Protein AF-A0A8D8B4G9-F1 (afdb_monomer_lite)

Foldseek 3Di:
DVVVVVVVVVVVVVVCCQVQPCQALVRRDLALLSNCVSPVPDAWAWGWHDVVDDDSLLTFIFTAHSVVSDTHWAWQDNDDDDDPQDDDPDPDDDDDDQQPGTVVGRDIHTTHPPRDPPDD

Structure (mmCIF, N/CA/C/O backbone):
data_AF-A0A8D8B4G9-F1
#
_entry.id   AF-A0A8D8B4G9-F1
#
loop_
_atom_site.group_PDB
_atom_site.id
_atom_site.type_symbol
_atom_site.label_atom_id
_atom_site.label_alt_id
_atom_site.label_comp_id
_atom_site.label_asym_id
_atom_site.label_entity_id
_atom_site.label_seq_id
_atom_site.pdbx_PDB_ins_code
_atom_site.Cartn_x
_atom_site.Cartn_y
_atom_site.Cartn_z
_atom_site.occupancy
_atom_site.B_iso_or_equiv
_atom_site.auth_seq_id
_atom_site.auth_comp_id
_atom_site.auth_asym_id
_atom_site.auth_atom_id
_atom_site.pdbx_PDB_model_num
ATOM 1 N N . ASP A 1 1 ? 28.445 12.169 -31.768 1.00 73.06 1 ASP A N 1
ATOM 2 C CA . ASP A 1 1 ? 28.219 13.522 -31.235 1.00 73.06 1 ASP A CA 1
ATOM 3 C C . ASP A 1 1 ? 27.719 13.337 -29.812 1.00 73.06 1 ASP A C 1
ATOM 5 O O . ASP A 1 1 ? 26.729 12.639 -29.631 1.00 73.06 1 ASP A O 1
ATOM 9 N N . VAL A 1 2 ? 28.467 13.793 -28.804 1.00 89.38 2 VAL A N 1
ATOM 10 C CA . VAL A 1 2 ? 28.278 13.368 -27.396 1.00 89.38 2 VAL A CA 1
ATOM 11 C C . VAL A 1 2 ? 26.891 13.741 -26.863 1.00 89.38 2 VAL A C 1
ATOM 13 O O . VAL A 1 2 ? 26.315 13.011 -26.058 1.00 89.38 2 VAL A O 1
ATOM 16 N N . GLU A 1 3 ? 26.341 14.852 -27.347 1.00 90.94 3 GLU A N 1
ATOM 17 C CA . GLU A 1 3 ? 25.004 15.325 -26.994 1.00 90.94 3 GLU A CA 1
ATOM 18 C C . GLU A 1 3 ? 23.908 14.393 -27.530 1.00 90.94 3 GLU A C 1
ATOM 20 O O . GLU A 1 3 ? 23.032 13.980 -26.774 1.00 90.94 3 GLU A O 1
ATOM 25 N N . VAL A 1 4 ? 24.014 13.960 -28.792 1.00 94.56 4 VAL A N 1
ATOM 26 C CA . VAL A 1 4 ? 23.068 13.013 -29.410 1.00 94.56 4 VAL A CA 1
ATOM 27 C C . VAL A 1 4 ? 23.079 11.671 -28.678 1.00 94.56 4 VAL A C 1
ATOM 29 O O . VAL A 1 4 ? 22.019 11.120 -28.376 1.00 94.56 4 VAL A O 1
ATOM 32 N N . ASP A 1 5 ? 24.265 11.166 -28.330 1.00 93.12 5 ASP A N 1
ATOM 33 C CA . ASP A 1 5 ? 24.399 9.906 -27.593 1.00 93.12 5 ASP A CA 1
ATOM 34 C C . ASP A 1 5 ? 23.804 10.007 -26.178 1.00 93.12 5 ASP A C 1
ATOM 36 O O . ASP A 1 5 ? 23.206 9.048 -25.678 1.00 93.12 5 ASP A O 1
ATOM 40 N N . ALA A 1 6 ? 23.934 11.166 -25.524 1.00 93.81 6 ALA A N 1
ATOM 41 C CA . ALA A 1 6 ? 23.327 11.418 -24.221 1.00 93.81 6 ALA A CA 1
ATOM 42 C C . ALA A 1 6 ? 21.793 11.464 -24.310 1.00 93.81 6 ALA A C 1
ATOM 44 O O . ALA A 1 6 ? 21.110 10.829 -23.501 1.00 93.81 6 ALA A O 1
ATOM 45 N N . THR A 1 7 ? 21.242 12.147 -25.317 1.00 94.94 7 THR A N 1
ATOM 46 C CA . THR A 1 7 ? 19.793 12.193 -25.554 1.00 94.94 7 THR A CA 1
ATOM 47 C C . THR A 1 7 ? 19.231 10.805 -25.854 1.00 94.94 7 THR A C 1
ATOM 49 O O . THR A 1 7 ? 18.211 10.423 -25.283 1.00 94.94 7 THR A O 1
ATOM 52 N N . LEU A 1 8 ? 19.915 10.013 -26.685 1.00 95.44 8 LEU A N 1
ATOM 53 C CA . LEU A 1 8 ? 19.479 8.660 -27.031 1.00 95.44 8 LEU A CA 1
ATOM 54 C C . LEU A 1 8 ? 19.428 7.747 -25.797 1.00 95.44 8 LEU A C 1
ATOM 56 O O . LEU A 1 8 ? 18.447 7.031 -25.598 1.00 95.44 8 LEU A O 1
ATOM 60 N N . LYS A 1 9 ? 20.440 7.823 -24.922 1.00 94.12 9 LYS A N 1
ATOM 61 C CA . LYS A 1 9 ? 20.442 7.103 -23.638 1.00 94.12 9 LYS A CA 1
ATOM 62 C C . LYS A 1 9 ? 19.300 7.544 -22.727 1.00 94.12 9 LYS A C 1
ATOM 64 O O . LYS A 1 9 ? 18.677 6.699 -22.090 1.00 94.12 9 LYS A O 1
ATOM 69 N N . SER A 1 10 ? 19.012 8.844 -22.672 1.00 94.69 10 SER A N 1
ATOM 70 C CA . SER A 1 10 ? 17.921 9.375 -21.851 1.00 94.69 10 SER A CA 1
ATOM 71 C C . SER A 1 10 ? 16.553 8.878 -22.324 1.00 94.69 10 SER A C 1
ATOM 73 O O . SER A 1 10 ? 15.768 8.412 -21.501 1.00 94.69 10 SER A O 1
ATOM 75 N N . ILE A 1 11 ? 16.290 8.910 -23.633 1.00 94.19 11 ILE A N 1
ATOM 76 C CA . ILE A 1 11 ? 15.035 8.409 -24.214 1.00 94.19 11 ILE A CA 1
ATOM 77 C C . ILE A 1 11 ? 14.905 6.901 -23.995 1.00 94.19 11 ILE A C 1
ATOM 79 O O . ILE A 1 11 ? 13.836 6.425 -23.619 1.00 94.19 11 ILE A O 1
ATOM 83 N N . HIS A 1 12 ? 15.990 6.148 -24.190 1.00 94.12 12 HIS A N 1
ATOM 84 C CA . HIS A 1 12 ? 15.980 4.711 -23.941 1.00 94.12 12 HIS A CA 1
ATOM 85 C C . HIS A 1 12 ? 15.614 4.398 -22.483 1.00 94.12 12 HIS A C 1
ATOM 87 O O . HIS A 1 12 ? 14.718 3.595 -22.249 1.00 94.12 12 HIS A O 1
ATOM 93 N N . GLY A 1 13 ? 16.215 5.104 -21.518 1.00 91.31 13 GLY A N 1
ATOM 94 C CA . GLY A 1 13 ? 15.869 4.958 -20.101 1.00 91.31 13 GLY A CA 1
ATOM 95 C C . GLY A 1 13 ? 14.400 5.275 -19.802 1.00 91.31 13 GLY A C 1
ATOM 96 O O . GLY A 1 13 ? 13.749 4.519 -19.095 1.00 91.31 13 GLY A O 1
ATOM 97 N N . GLN A 1 14 ? 13.842 6.335 -20.396 1.00 92.44 14 GLN A N 1
ATOM 98 C CA . GLN A 1 14 ? 12.420 6.670 -20.227 1.00 92.44 14 GLN A CA 1
ATOM 99 C C . GLN A 1 14 ? 11.483 5.587 -20.776 1.00 92.44 14 GLN A C 1
ATOM 101 O O . GLN A 1 14 ? 10.430 5.330 -20.198 1.00 92.44 14 GLN A O 1
ATOM 106 N N . ILE A 1 15 ? 11.845 4.950 -21.891 1.00 93.81 15 ILE A N 1
ATOM 107 C CA . ILE A 1 15 ? 11.060 3.852 -22.467 1.00 93.81 15 ILE A CA 1
ATOM 108 C C . ILE A 1 15 ? 11.105 2.621 -21.558 1.00 93.81 15 ILE A C 1
ATOM 110 O O . ILE A 1 15 ? 10.074 1.975 -21.363 1.00 93.81 15 ILE A O 1
ATOM 114 N N . GLU A 1 16 ? 12.271 2.303 -20.996 1.00 91.69 16 GLU A N 1
ATOM 115 C CA . GLU A 1 16 ? 12.409 1.189 -20.055 1.00 91.69 16 GLU A CA 1
ATOM 116 C C . GLU A 1 16 ? 11.622 1.441 -18.760 1.00 91.69 16 GLU A C 1
ATOM 118 O O . GLU A 1 16 ? 10.902 0.545 -18.322 1.00 91.69 16 GLU A O 1
ATOM 123 N N . ASP A 1 17 ? 11.630 2.668 -18.224 1.00 90.50 17 ASP A N 1
ATOM 124 C CA . ASP A 1 17 ? 10.813 3.059 -17.062 1.00 90.50 17 ASP A CA 1
ATOM 125 C C . ASP A 1 17 ? 9.303 2.865 -17.312 1.00 90.50 17 ASP A C 1
ATOM 127 O O . ASP A 1 17 ? 8.564 2.471 -16.410 1.00 90.50 17 ASP A O 1
ATOM 131 N N . ILE A 1 18 ? 8.831 3.118 -18.539 1.00 89.06 18 ILE A N 1
ATOM 132 C CA . ILE A 1 18 ? 7.426 2.907 -18.930 1.00 89.06 18 ILE A CA 1
ATOM 133 C C . ILE A 1 18 ? 7.100 1.413 -19.055 1.00 89.06 18 ILE A C 1
ATOM 135 O O . ILE A 1 18 ? 5.992 0.985 -18.729 1.00 89.06 18 ILE A O 1
ATOM 139 N N . ARG A 1 19 ? 8.039 0.611 -19.568 1.00 90.94 19 ARG A N 1
ATOM 140 C CA . ARG A 1 19 ? 7.838 -0.825 -19.810 1.00 90.94 19 ARG A CA 1
ATOM 141 C C . ARG A 1 19 ? 7.926 -1.660 -18.538 1.00 90.94 19 ARG A C 1
ATOM 143 O O . ARG A 1 19 ? 7.126 -2.576 -18.361 1.00 90.94 19 ARG A O 1
ATOM 150 N N . SER A 1 20 ? 8.890 -1.338 -17.687 1.00 94.00 20 SER A N 1
ATOM 151 C CA . SER A 1 20 ? 9.260 -2.103 -16.500 1.00 94.00 20 SER A CA 1
ATOM 152 C C . SER A 1 20 ? 9.472 -1.148 -15.323 1.00 94.00 20 SER A C 1
ATOM 154 O O . SER A 1 20 ? 10.606 -0.986 -14.868 1.00 94.00 20 SER A O 1
ATOM 156 N N . PRO A 1 21 ? 8.396 -0.507 -14.824 1.00 95.06 21 PRO A N 1
ATOM 157 C CA . PRO A 1 21 ? 8.488 0.478 -13.753 1.00 95.06 21 PRO A CA 1
ATOM 158 C C . PRO A 1 21 ? 9.202 -0.084 -12.524 1.00 95.06 21 PRO A C 1
ATOM 160 O O . PRO A 1 21 ? 9.096 -1.270 -12.196 1.00 95.06 21 PRO A O 1
ATOM 163 N N . ASP A 1 22 ? 9.924 0.792 -11.836 1.00 94.69 22 ASP A N 1
ATOM 164 C CA . ASP A 1 22 ? 10.826 0.454 -10.737 1.00 94.69 22 ASP A CA 1
ATOM 165 C C . ASP A 1 22 ? 10.134 0.515 -9.358 1.00 94.69 22 ASP A C 1
ATOM 167 O O . ASP A 1 22 ? 10.772 0.402 -8.313 1.00 94.69 22 ASP A O 1
ATOM 171 N N . GLY A 1 23 ? 8.819 0.742 -9.312 1.00 96.00 23 GLY A N 1
ATOM 172 C CA . GLY A 1 23 ? 8.078 0.832 -8.054 1.00 96.00 23 GLY A CA 1
ATOM 173 C C . GLY A 1 23 ? 8.494 2.022 -7.180 1.00 96.00 23 GLY A C 1
ATOM 174 O O . GLY A 1 23 ? 8.168 2.052 -5.989 1.00 96.00 23 GLY A O 1
ATOM 175 N N . SER A 1 24 ? 9.217 3.002 -7.729 1.00 96.06 24 SER A N 1
ATOM 176 C CA . SER A 1 24 ? 9.443 4.294 -7.086 1.00 96.06 24 SER A CA 1
ATOM 177 C C . SER A 1 24 ? 8.177 5.150 -7.156 1.00 96.06 24 SER A C 1
A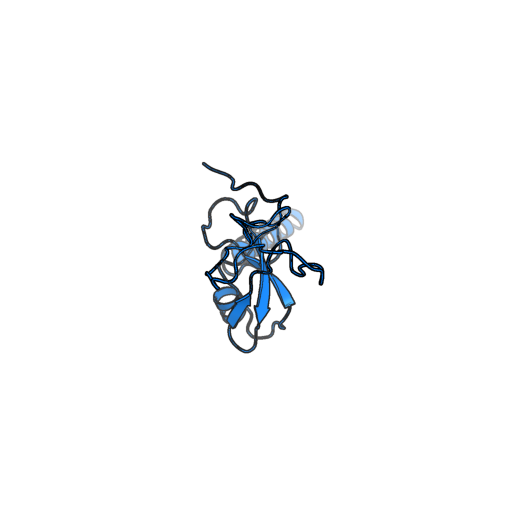TOM 179 O O . SER A 1 24 ? 7.264 4.888 -7.931 1.00 96.06 24 SER A O 1
ATOM 181 N N . ARG A 1 25 ? 8.112 6.240 -6.380 1.00 94.00 25 ARG A N 1
ATOM 182 C CA . ARG A 1 25 ? 6.973 7.173 -6.468 1.00 94.00 25 ARG A CA 1
ATOM 183 C C . ARG A 1 25 ? 6.842 7.817 -7.854 1.00 94.00 25 ARG A C 1
ATOM 185 O O . ARG A 1 25 ? 5.753 8.228 -8.227 1.00 94.00 25 ARG A O 1
ATOM 192 N N . LYS A 1 26 ? 7.955 7.954 -8.583 1.00 94.12 26 LYS A N 1
ATOM 193 C CA . LYS A 1 26 ? 7.971 8.561 -9.918 1.00 94.12 26 LYS A CA 1
ATOM 194 C C . LYS A 1 26 ? 7.485 7.577 -10.982 1.00 94.12 26 LYS A C 1
ATOM 196 O O . LYS A 1 26 ? 6.728 7.983 -11.853 1.00 94.12 26 LYS A O 1
ATOM 201 N N . ASN A 1 27 ? 7.903 6.316 -10.879 1.00 95.94 27 ASN A N 1
ATOM 202 C CA . ASN A 1 27 ? 7.542 5.243 -11.800 1.00 95.94 27 ASN A CA 1
ATOM 203 C C . ASN A 1 27 ? 6.930 4.069 -11.001 1.00 95.94 27 ASN A C 1
ATOM 205 O O . ASN A 1 27 ? 7.571 3.026 -10.835 1.00 95.94 27 ASN A O 1
ATOM 209 N N . PRO A 1 28 ? 5.719 4.238 -10.435 1.00 97.31 28 PRO A N 1
ATOM 210 C CA . PRO A 1 28 ? 5.085 3.193 -9.642 1.00 97.31 28 PRO A CA 1
ATOM 211 C C . PRO A 1 28 ? 4.752 1.984 -10.519 1.00 97.31 28 PRO A C 1
ATOM 213 O O . PRO A 1 28 ? 4.404 2.115 -11.692 1.00 97.31 28 PRO A O 1
ATOM 216 N N . ALA A 1 29 ? 4.830 0.788 -9.942 1.00 97.69 29 ALA A N 1
ATOM 217 C CA . ALA A 1 29 ? 4.361 -0.416 -10.622 1.00 97.69 29 ALA A CA 1
ATOM 218 C C . ALA A 1 29 ? 2.838 -0.547 -10.494 1.00 97.69 29 ALA A C 1
ATOM 220 O O . ALA A 1 29 ? 2.232 0.027 -9.599 1.00 97.69 29 ALA A O 1
ATOM 221 N N . ARG A 1 30 ? 2.186 -1.358 -11.328 1.00 97.25 30 ARG A N 1
ATOM 222 C CA . ARG A 1 30 ? 0.734 -1.577 -11.195 1.00 97.25 30 ARG A CA 1
ATOM 223 C C . ARG A 1 30 ? 0.361 -2.338 -9.917 1.00 97.25 30 ARG A C 1
ATOM 225 O O . ARG A 1 30 ? -0.646 -2.055 -9.274 1.00 97.25 30 ARG A O 1
ATOM 232 N N . SER A 1 31 ? 1.171 -3.325 -9.547 1.00 98.19 31 SER A N 1
ATOM 233 C CA . SER A 1 31 ? 1.031 -4.106 -8.318 1.00 98.19 31 SER A CA 1
ATOM 234 C C . SER A 1 31 ? 2.378 -4.703 -7.910 1.00 98.19 31 SER A C 1
ATOM 236 O O . SER A 1 31 ? 3.301 -4.780 -8.722 1.00 98.19 31 SER A O 1
ATOM 238 N N . CYS A 1 32 ? 2.492 -5.203 -6.676 1.00 98.50 32 CYS A N 1
ATOM 239 C CA . CYS A 1 32 ? 3.694 -5.924 -6.243 1.00 98.50 32 CYS A CA 1
ATOM 240 C C . CYS A 1 32 ? 3.928 -7.214 -7.039 1.00 98.50 32 CYS A C 1
ATOM 242 O O . CYS A 1 32 ? 5.068 -7.641 -7.205 1.00 98.50 32 CYS A O 1
ATOM 244 N N . ARG A 1 33 ? 2.857 -7.830 -7.558 1.00 98.44 33 ARG A N 1
ATOM 245 C CA . ARG A 1 33 ? 2.961 -9.007 -8.421 1.00 98.44 33 ARG A CA 1
ATOM 246 C C . ARG A 1 33 ? 3.600 -8.648 -9.758 1.00 98.44 33 ARG A C 1
ATOM 248 O O . ARG A 1 33 ? 4.470 -9.382 -10.210 1.00 98.44 33 ARG A O 1
ATOM 255 N N . ASP A 1 34 ? 3.190 -7.534 -10.358 1.00 98.00 34 ASP A N 1
ATOM 256 C CA . ASP A 1 34 ? 3.780 -7.049 -11.610 1.00 98.00 34 ASP A CA 1
ATOM 257 C C . ASP A 1 34 ? 5.244 -6.651 -11.396 1.00 98.00 34 ASP A C 1
ATOM 259 O O . ASP A 1 34 ? 6.113 -7.071 -12.155 1.00 98.00 34 ASP A O 1
ATOM 263 N N . LEU A 1 35 ? 5.533 -5.947 -10.296 1.00 98.19 35 LEU A N 1
ATOM 264 C CA . LEU A 1 35 ? 6.896 -5.559 -9.938 1.00 98.19 35 LEU A CA 1
ATOM 265 C C . LEU A 1 35 ? 7.816 -6.780 -9.774 1.00 98.19 35 LEU A C 1
ATOM 267 O O . LEU A 1 35 ? 8.912 -6.799 -10.322 1.00 98.19 35 LEU A O 1
ATOM 271 N N . LYS A 1 36 ? 7.342 -7.832 -9.094 1.00 98.19 36 LYS A N 1
ATOM 272 C CA . LYS A 1 36 ? 8.060 -9.107 -8.954 1.00 98.19 36 LYS A CA 1
ATOM 273 C C . LYS A 1 36 ? 8.313 -9.795 -10.299 1.00 98.19 36 LYS A C 1
ATOM 275 O O . LYS A 1 36 ? 9.353 -10.420 -10.472 1.00 98.19 36 LYS A O 1
ATOM 280 N N . LEU A 1 37 ? 7.349 -9.761 -11.221 1.00 97.25 37 LEU A N 1
ATOM 281 C CA . LEU A 1 37 ? 7.489 -10.407 -12.529 1.00 97.25 37 LEU A CA 1
ATOM 282 C C . LEU A 1 37 ? 8.518 -9.689 -13.408 1.00 97.25 37 LEU A C 1
ATOM 284 O O . LEU A 1 37 ? 9.266 -10.361 -14.113 1.00 97.25 37 LEU A O 1
ATOM 288 N N . CYS A 1 38 ? 8.565 -8.357 -13.350 1.00 96.50 38 CYS A N 1
ATOM 289 C CA . CYS A 1 38 ? 9.554 -7.565 -14.080 1.00 96.50 38 CYS A CA 1
ATOM 290 C C . CYS A 1 38 ? 10.948 -7.636 -13.443 1.00 96.50 38 CYS A C 1
ATOM 292 O O . CYS A 1 38 ? 11.938 -7.662 -14.169 1.00 96.50 38 CYS A O 1
ATOM 294 N N . HIS A 1 39 ? 11.017 -7.705 -12.110 1.00 96.38 39 HIS A N 1
ATOM 295 C CA . HIS A 1 39 ? 12.262 -7.639 -11.341 1.00 96.38 39 HIS A CA 1
ATOM 296 C C . HIS A 1 39 ? 12.360 -8.785 -10.310 1.00 96.38 39 HIS A C 1
ATOM 298 O O . HIS A 1 39 ? 12.234 -8.565 -9.100 1.00 96.38 39 HIS A O 1
ATOM 304 N N . PRO A 1 40 ? 12.538 -10.045 -10.753 1.00 96.00 40 PRO A N 1
ATOM 305 C CA . PRO A 1 40 ? 12.466 -11.233 -9.892 1.00 96.00 40 PRO A CA 1
ATOM 306 C C . PRO A 1 40 ? 13.559 -11.311 -8.814 1.00 96.00 40 PRO A C 1
ATOM 308 O O . PRO A 1 40 ? 13.424 -12.060 -7.846 1.00 96.00 40 PRO A O 1
ATOM 311 N N . GLU A 1 41 ? 14.650 -10.563 -8.963 1.00 96.44 41 GLU A N 1
ATOM 312 C CA . GLU A 1 41 ? 15.756 -10.488 -8.008 1.00 96.44 41 GLU A CA 1
ATOM 313 C C . GLU A 1 41 ? 15.504 -9.522 -6.839 1.00 96.44 41 GLU A C 1
ATOM 315 O O . GLU A 1 41 ? 16.236 -9.554 -5.837 1.00 96.44 41 GLU A O 1
ATOM 320 N N . TRP A 1 42 ? 14.467 -8.686 -6.942 1.00 97.25 42 TRP A N 1
ATOM 321 C CA . TRP A 1 42 ? 14.147 -7.674 -5.943 1.00 97.25 42 TRP A CA 1
ATOM 322 C C . TRP A 1 42 ? 13.647 -8.279 -4.636 1.00 97.25 42 TRP A C 1
ATOM 324 O O . TRP A 1 42 ? 13.164 -9.410 -4.561 1.00 97.25 42 TRP A O 1
ATOM 334 N N . LYS A 1 43 ? 13.811 -7.518 -3.554 1.00 98.25 43 LYS A N 1
ATOM 335 C CA . LYS A 1 43 ? 13.532 -7.978 -2.191 1.00 98.25 43 LYS A CA 1
ATOM 336 C C . LYS A 1 4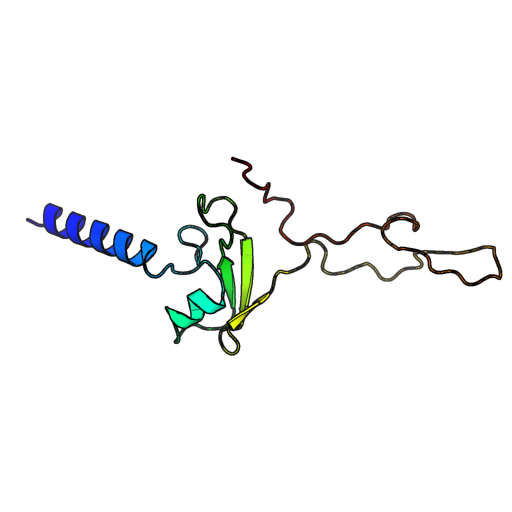3 ? 12.215 -7.426 -1.680 1.00 98.25 43 LYS A C 1
ATOM 338 O O . LYS A 1 43 ? 11.775 -6.358 -2.083 1.00 98.25 43 LYS A O 1
ATOM 343 N N . SER A 1 44 ? 11.597 -8.163 -0.762 1.00 98.69 44 SER A N 1
ATOM 344 C CA . SER A 1 44 ? 10.419 -7.681 -0.049 1.00 98.69 44 SER A CA 1
ATOM 345 C C . SER A 1 44 ? 10.726 -6.357 0.653 1.00 98.69 44 SER A C 1
ATOM 347 O O . SER A 1 44 ? 11.789 -6.201 1.257 1.00 98.69 44 SER A O 1
ATOM 349 N N . GLY A 1 45 ? 9.804 -5.403 0.580 1.00 98.19 45 GLY A N 1
ATOM 350 C CA . GLY A 1 45 ? 10.057 -4.037 1.024 1.00 98.19 45 GLY A CA 1
ATOM 351 C C . GLY A 1 45 ? 8.894 -3.099 0.745 1.00 98.19 45 GLY A C 1
ATOM 352 O O . GLY A 1 45 ? 7.851 -3.518 0.250 1.00 98.19 45 GLY A O 1
ATOM 353 N N . ASP A 1 46 ? 9.062 -1.823 1.084 1.00 97.75 46 ASP A N 1
ATOM 354 C CA . ASP A 1 46 ? 8.076 -0.801 0.745 1.00 97.75 46 ASP A CA 1
ATOM 355 C C . ASP A 1 46 ? 8.309 -0.283 -0.688 1.00 97.75 46 ASP A C 1
ATOM 357 O O . ASP A 1 46 ? 9.414 0.148 -1.015 1.00 97.75 46 ASP A O 1
ATOM 361 N N . TYR A 1 47 ? 7.249 -0.238 -1.493 1.00 97.69 47 TYR A N 1
ATOM 362 C CA . TYR A 1 47 ? 7.242 0.261 -2.873 1.00 97.69 47 TYR A CA 1
ATOM 363 C C . TYR A 1 47 ? 6.010 1.140 -3.124 1.00 97.69 47 TYR A C 1
ATOM 365 O O . TYR A 1 47 ? 5.112 1.224 -2.283 1.00 97.69 47 TYR A O 1
ATOM 373 N N . TRP A 1 48 ? 5.967 1.806 -4.274 1.00 97.44 48 TRP A N 1
ATOM 374 C CA . TRP A 1 48 ? 4.811 2.556 -4.755 1.00 97.44 48 TRP A CA 1
ATOM 375 C C . TRP A 1 48 ? 4.112 1.790 -5.866 1.00 97.44 48 TRP A C 1
ATOM 377 O O . TRP A 1 48 ? 4.757 1.304 -6.800 1.00 97.44 48 TRP A O 1
ATOM 387 N N . VAL A 1 49 ? 2.789 1.698 -5.746 1.00 97.12 49 VAL A N 1
ATOM 388 C CA . VAL A 1 49 ? 1.944 1.077 -6.757 1.00 97.12 49 VAL A CA 1
ATOM 389 C C . VAL A 1 49 ? 0.805 1.992 -7.180 1.00 97.12 49 VAL A C 1
ATOM 391 O O . VAL A 1 49 ? 0.232 2.702 -6.356 1.00 97.12 49 VAL A O 1
ATOM 394 N N . ASP A 1 50 ? 0.479 1.943 -8.463 1.00 97.25 50 ASP A N 1
ATOM 395 C CA . ASP A 1 50 ? -0.621 2.662 -9.096 1.00 97.25 50 ASP A CA 1
ATOM 396 C C . ASP A 1 50 ? -1.518 1.642 -9.830 1.00 97.25 50 ASP A C 1
ATOM 398 O O . ASP A 1 50 ? -1.261 1.277 -10.982 1.00 97.25 50 ASP A O 1
ATOM 402 N N . PRO A 1 51 ? -2.535 1.087 -9.147 1.00 96.75 51 PRO A N 1
ATOM 403 C CA . PRO A 1 51 ? -3.391 0.056 -9.722 1.00 96.75 51 PRO A CA 1
ATOM 404 C C . PRO A 1 51 ? -4.448 0.612 -10.687 1.00 96.75 51 PRO A C 1
ATOM 406 O O . PRO A 1 51 ? -4.897 -0.133 -11.568 1.00 96.75 51 PRO A O 1
ATOM 409 N N . ASN A 1 52 ? -4.868 1.873 -10.510 1.00 94.94 52 ASN A N 1
ATOM 410 C CA . ASN A 1 52 ? -5.809 2.577 -11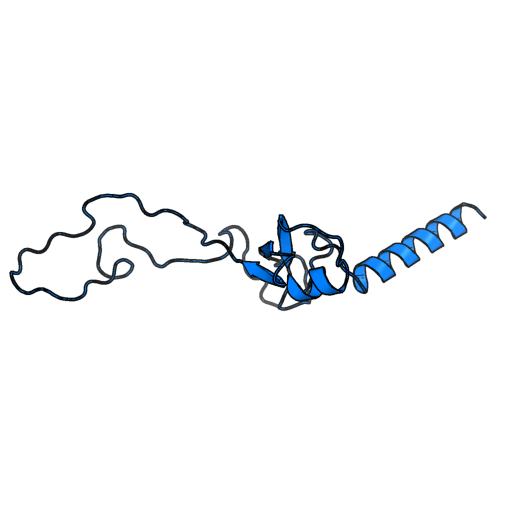.390 1.00 94.94 52 ASN A CA 1
ATOM 411 C C . ASN A 1 52 ? -5.132 3.144 -12.639 1.00 94.94 52 ASN A C 1
ATOM 413 O O . ASN A 1 52 ? -5.838 3.414 -13.612 1.00 94.94 52 ASN A O 1
ATOM 417 N N . LEU A 1 53 ? -3.798 3.201 -12.648 1.00 90.50 53 LEU A N 1
ATOM 418 C CA . LEU A 1 53 ? -2.992 3.764 -13.722 1.00 90.50 53 LEU A CA 1
ATOM 419 C C . LEU A 1 53 ? -3.311 5.256 -13.926 1.00 90.50 53 LEU A C 1
ATOM 421 O O . LEU A 1 53 ? -4.065 5.893 -13.192 1.00 90.50 53 LEU A O 1
ATOM 425 N N . GLY A 1 54 ? -2.774 5.817 -15.007 1.00 91.75 54 GLY A N 1
ATOM 426 C CA . GLY A 1 54 ? -2.987 7.213 -15.349 1.00 91.75 54 GLY A CA 1
ATOM 427 C C . GLY A 1 54 ? -1.982 8.094 -14.626 1.00 91.75 54 GLY A C 1
ATOM 428 O O . GLY A 1 54 ? -0.800 8.093 -14.972 1.00 91.75 54 GLY A O 1
ATOM 429 N N . SER A 1 55 ? -2.454 8.911 -13.690 1.00 92.69 55 SER A N 1
ATOM 430 C CA . SER A 1 55 ? -1.593 9.869 -13.005 1.00 92.69 55 SER A CA 1
ATOM 431 C C . SER A 1 55 ? -0.880 9.212 -11.830 1.00 92.69 55 SER A C 1
ATOM 433 O O . SER A 1 55 ? -1.462 9.081 -10.768 1.00 92.69 55 SER A O 1
ATOM 435 N N . ALA A 1 56 ? 0.428 8.976 -11.939 1.00 92.38 56 ALA A N 1
ATOM 436 C CA . ALA A 1 56 ? 1.247 8.457 -10.834 1.00 92.38 56 ALA A CA 1
ATOM 437 C C . ALA A 1 56 ? 1.240 9.326 -9.548 1.00 92.38 56 ALA A C 1
ATOM 439 O O . ALA A 1 56 ? 1.819 8.947 -8.528 1.00 92.38 56 ALA A O 1
ATOM 440 N N . ALA A 1 57 ? 0.620 10.513 -9.573 1.00 92.06 57 ALA A N 1
ATOM 441 C CA . ALA A 1 57 ? 0.500 11.395 -8.417 1.00 92.06 57 ALA A CA 1
ATOM 442 C C . ALA A 1 57 ? -0.354 10.805 -7.279 1.00 92.06 57 ALA A C 1
ATOM 444 O O . ALA A 1 57 ? -0.103 11.150 -6.120 1.00 92.06 57 ALA A O 1
ATOM 445 N N . ASP A 1 58 ? -1.326 9.939 -7.591 1.00 91.88 58 ASP A N 1
ATOM 446 C CA . ASP A 1 58 ? -2.200 9.277 -6.611 1.00 91.88 58 ASP A CA 1
ATOM 447 C C . ASP A 1 58 ? -1.754 7.846 -6.256 1.00 91.88 58 ASP A C 1
ATOM 449 O O . ASP A 1 58 ? -2.446 7.146 -5.514 1.00 91.88 58 ASP A O 1
ATOM 453 N N . ALA A 1 59 ? -0.563 7.439 -6.710 1.00 95.00 59 ALA A N 1
ATOM 454 C CA . ALA A 1 59 ? 0.033 6.160 -6.358 1.00 95.00 59 ALA A CA 1
ATOM 455 C C . ALA A 1 59 ? 0.122 5.980 -4.835 1.00 95.00 59 ALA A C 1
ATOM 457 O O . ALA A 1 59 ? 0.447 6.905 -4.083 1.00 95.00 59 ALA A O 1
ATOM 458 N N . ILE A 1 60 ? -0.082 4.748 -4.378 1.00 94.94 60 ILE A N 1
ATOM 459 C CA . ILE A 1 60 ? -0.103 4.402 -2.958 1.00 94.94 60 ILE A CA 1
ATOM 460 C C . ILE A 1 60 ? 1.189 3.696 -2.547 1.00 94.94 60 ILE A C 1
ATOM 462 O O . ILE A 1 60 ? 1.732 2.855 -3.268 1.00 94.94 60 ILE A O 1
ATOM 466 N N . LYS A 1 61 ? 1.682 4.003 -1.344 1.00 95.50 61 LYS A N 1
ATOM 467 C CA . LYS A 1 61 ? 2.816 3.281 -0.756 1.00 95.50 61 LYS A CA 1
ATOM 468 C C . LYS A 1 61 ? 2.327 1.987 -0.103 1.00 95.50 61 LYS A C 1
ATOM 470 O O . LYS A 1 61 ? 1.459 2.013 0.771 1.00 95.50 61 LYS A O 1
ATOM 475 N N . VAL A 1 62 ? 2.921 0.864 -0.483 1.00 97.12 62 VAL A N 1
ATOM 476 C CA . VAL A 1 62 ? 2.554 -0.488 -0.036 1.00 97.12 62 VAL A CA 1
ATOM 477 C C . VAL A 1 62 ? 3.788 -1.264 0.393 1.00 97.12 62 VAL A C 1
ATOM 479 O O . VAL A 1 62 ? 4.904 -0.916 0.022 1.00 97.12 62 VAL A O 1
ATOM 482 N N . PHE A 1 63 ? 3.592 -2.334 1.158 1.00 97.81 63 PHE A N 1
ATOM 483 C CA . PHE A 1 63 ? 4.630 -3.341 1.344 1.00 97.81 63 PHE A CA 1
ATOM 484 C C . PHE A 1 63 ? 4.441 -4.455 0.311 1.00 97.81 63 PHE A C 1
ATOM 486 O O . PHE A 1 63 ? 3.372 -5.063 0.252 1.00 97.81 63 PHE A O 1
ATOM 493 N N . CYS A 1 64 ? 5.473 -4.729 -0.479 1.00 98.69 64 CYS A N 1
ATOM 494 C CA . CYS A 1 64 ? 5.519 -5.851 -1.402 1.00 98.69 64 CYS A CA 1
ATOM 495 C C . CYS A 1 64 ? 6.236 -7.030 -0.762 1.00 98.69 64 CYS A C 1
ATOM 497 O O . CYS A 1 64 ? 7.394 -6.917 -0.360 1.00 98.69 64 CYS A O 1
ATOM 499 N N . ASN A 1 65 ? 5.566 -8.179 -0.719 1.00 98.56 65 ASN A N 1
ATOM 500 C CA . ASN A 1 65 ? 6.230 -9.444 -0.446 1.00 98.56 65 ASN A CA 1
ATOM 501 C C . ASN A 1 65 ? 6.700 -10.041 -1.779 1.00 98.56 65 ASN A C 1
ATOM 503 O O . ASN A 1 65 ? 5.887 -10.556 -2.539 1.00 98.56 65 ASN A O 1
ATOM 507 N N . MET A 1 66 ? 7.996 -9.975 -2.082 1.00 98.19 66 MET A N 1
ATOM 508 C CA . MET A 1 66 ? 8.543 -10.475 -3.351 1.00 98.19 66 MET A CA 1
ATOM 509 C C . MET A 1 66 ? 8.636 -12.006 -3.397 1.00 98.19 66 MET A C 1
ATOM 511 O O . MET A 1 66 ? 8.727 -12.593 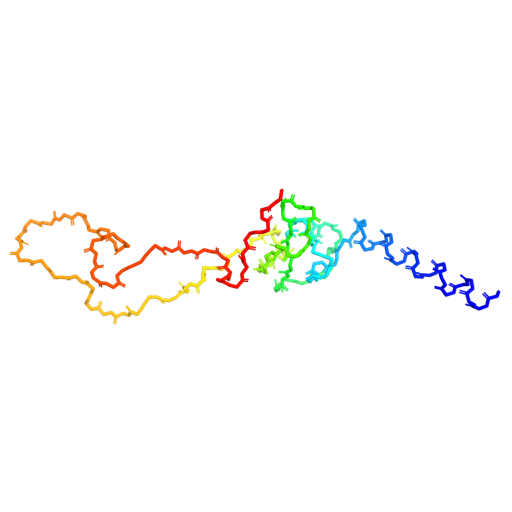-4.473 1.00 98.19 66 MET A O 1
ATOM 515 N N . GLU A 1 67 ? 8.528 -12.691 -2.258 1.00 97.62 67 GLU A N 1
ATOM 516 C CA . GLU A 1 67 ? 8.476 -14.155 -2.231 1.00 97.62 67 GLU A CA 1
ATOM 517 C C . GLU A 1 67 ? 7.118 -14.657 -2.733 1.00 97.62 67 GLU A C 1
ATOM 519 O O . GLU A 1 67 ? 7.062 -15.565 -3.564 1.00 97.62 67 GLU A O 1
ATOM 524 N N . THR A 1 68 ? 6.021 -14.003 -2.342 1.00 98.06 68 THR A N 1
ATOM 525 C CA . THR A 1 68 ? 4.644 -14.411 -2.685 1.00 98.06 68 THR A CA 1
ATOM 526 C C . THR A 1 68 ? 4.025 -13.594 -3.825 1.00 98.06 68 THR A C 1
ATOM 528 O O . THR A 1 68 ? 3.230 -14.120 -4.599 1.00 98.06 68 THR A O 1
ATOM 531 N N . GLY A 1 69 ? 4.433 -12.336 -3.992 1.00 97.69 69 GLY A N 1
ATOM 532 C CA . GLY A 1 69 ? 3.814 -11.343 -4.878 1.00 97.69 69 GLY A CA 1
ATOM 533 C C . GLY A 1 69 ? 2.677 -10.541 -4.227 1.00 97.69 69 GLY A C 1
ATOM 534 O O . GLY A 1 69 ? 1.946 -9.846 -4.933 1.00 97.69 69 GLY A O 1
ATOM 535 N N . GLU A 1 70 ? 2.485 -10.639 -2.908 1.00 98.62 70 GLU A N 1
ATOM 536 C CA . GLU A 1 70 ? 1.410 -9.929 -2.203 1.00 98.62 70 GLU A CA 1
ATOM 537 C C . GLU A 1 70 ? 1.635 -8.414 -2.170 1.00 98.62 70 GLU A C 1
ATOM 539 O O . GLU A 1 70 ? 2.754 -7.928 -1.989 1.00 98.62 70 GLU A O 1
ATOM 544 N N . THR A 1 71 ? 0.532 -7.674 -2.305 1.00 98.44 71 THR A N 1
ATOM 545 C CA . THR A 1 71 ? 0.474 -6.217 -2.140 1.00 98.44 71 THR A CA 1
ATOM 546 C C . THR A 1 71 ? -0.217 -5.894 -0.819 1.00 98.44 71 THR A C 1
ATOM 548 O O . THR A 1 71 ? -1.430 -6.054 -0.6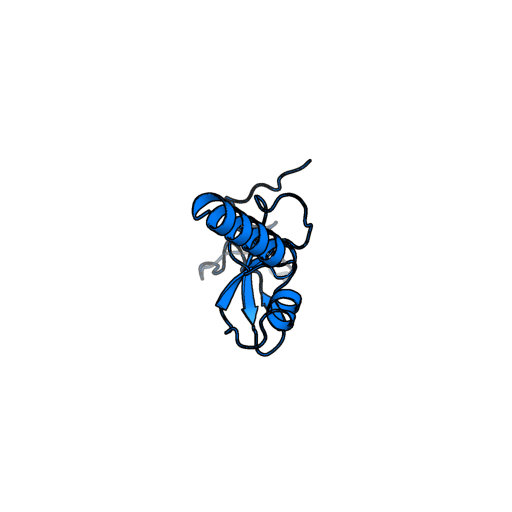98 1.00 98.44 71 THR A O 1
ATOM 551 N N . CYS A 1 72 ? 0.542 -5.447 0.180 1.00 97.44 72 CYS A N 1
ATOM 552 C CA . CYS A 1 72 ? 0.036 -5.212 1.531 1.00 97.44 72 CYS A CA 1
ATOM 553 C C . CYS A 1 72 ? -0.141 -3.712 1.802 1.00 97.44 72 CYS A C 1
ATOM 555 O O . CYS A 1 72 ? 0.835 -2.979 1.997 1.00 97.44 72 CYS A O 1
ATOM 557 N N . VAL A 1 73 ? -1.396 -3.260 1.866 1.00 96.19 73 VAL A N 1
ATOM 558 C CA . VAL A 1 73 ? -1.760 -1.876 2.208 1.00 96.19 73 VAL A CA 1
ATOM 559 C C . VAL A 1 73 ? -1.915 -1.745 3.724 1.00 96.19 73 VAL A C 1
ATOM 561 O O . VAL A 1 73 ? -2.726 -2.437 4.340 1.00 96.19 73 VAL A O 1
ATOM 564 N N . LYS A 1 74 ? -1.137 -0.855 4.346 1.00 93.06 74 LYS A N 1
ATOM 565 C CA . LYS A 1 74 ? -1.195 -0.620 5.798 1.00 93.06 74 LYS A CA 1
ATOM 566 C C . LYS A 1 74 ? -2.395 0.287 6.145 1.00 93.06 74 LYS A C 1
ATOM 568 O O . LYS A 1 74 ? -2.659 1.239 5.406 1.00 93.06 74 LYS A O 1
ATOM 573 N N . PRO A 1 75 ? -3.114 0.034 7.257 1.00 93.50 75 PRO A N 1
ATOM 574 C CA . PRO A 1 75 ? -4.151 0.947 7.737 1.00 93.50 75 PRO A CA 1
ATOM 575 C C . PRO A 1 75 ? -3.532 2.280 8.176 1.00 93.50 75 PRO A C 1
ATOM 577 O O . PRO A 1 75 ? -2.431 2.296 8.733 1.00 93.50 75 PRO A O 1
ATOM 580 N N . SER A 1 76 ? -4.257 3.387 8.003 1.00 90.62 76 SER A N 1
ATOM 581 C CA . SER A 1 76 ? -3.779 4.727 8.388 1.00 90.62 76 SER A CA 1
ATOM 582 C C . SER A 1 76 ? -3.572 4.836 9.905 1.00 90.62 76 SER A C 1
ATOM 584 O O . SER A 1 76 ? -2.659 5.510 10.372 1.00 90.62 76 SER A O 1
ATOM 586 N N . THR A 1 77 ? -4.396 4.125 10.686 1.00 91.19 77 THR A N 1
ATOM 587 C CA . THR A 1 77 ? -4.249 3.996 12.144 1.00 91.19 77 THR A CA 1
ATOM 588 C C . THR A 1 77 ? -4.006 2.530 12.519 1.00 91.19 77 THR A C 1
ATOM 590 O O . THR A 1 77 ? -4.961 1.776 12.701 1.00 91.19 77 THR A O 1
ATOM 593 N N . PRO A 1 78 ? -2.742 2.086 12.656 1.00 90.19 78 PRO A N 1
ATOM 594 C CA . PRO A 1 78 ? -2.420 0.670 12.853 1.00 90.19 78 PRO A CA 1
ATOM 595 C C . PRO A 1 78 ? -2.656 0.159 14.276 1.00 90.19 78 PRO A C 1
ATOM 597 O O . PRO A 1 78 ? -2.620 -1.047 14.512 1.00 90.19 78 PRO A O 1
ATOM 600 N N . LYS A 1 79 ? -2.844 1.053 15.253 1.00 93.00 79 LYS A N 1
ATOM 601 C CA . LYS A 1 79 ? -3.008 0.681 16.660 1.00 93.00 79 LYS A CA 1
ATOM 602 C C . LYS A 1 79 ? -4.129 1.484 17.294 1.00 93.00 79 LYS A C 1
ATOM 604 O O . LYS A 1 79 ? -4.115 2.710 17.265 1.00 93.00 79 LYS A O 1
ATOM 609 N N . ILE A 1 80 ? -5.051 0.776 17.935 1.00 94.62 80 ILE A N 1
ATOM 610 C CA . ILE A 1 80 ? -6.102 1.372 18.756 1.00 94.62 80 ILE A CA 1
ATOM 611 C C . ILE A 1 80 ? -5.639 1.314 20.219 1.00 94.62 80 ILE A C 1
ATOM 613 O O . ILE A 1 80 ? -5.275 0.232 20.693 1.00 94.62 80 ILE A O 1
ATOM 617 N N . PRO A 1 81 ? -5.634 2.439 20.957 1.00 95.44 81 PRO A N 1
ATOM 618 C CA . PRO A 1 81 ? -5.258 2.450 22.366 1.00 95.44 81 PRO A CA 1
ATOM 619 C C . PRO A 1 81 ? -6.076 1.462 23.204 1.00 95.44 81 PRO A C 1
ATOM 621 O O . PRO A 1 81 ? -7.302 1.381 23.090 1.00 95.44 81 PRO A O 1
ATOM 624 N N . ARG A 1 82 ? -5.402 0.726 24.091 1.00 96.44 82 ARG A N 1
ATOM 625 C CA . ARG A 1 82 ? -6.049 -0.228 25.001 1.00 96.44 82 ARG A CA 1
ATOM 626 C C . ARG A 1 82 ? -6.620 0.521 26.205 1.00 96.44 82 ARG A C 1
ATOM 628 O O . ARG A 1 82 ? -5.880 0.881 27.113 1.00 96.44 82 ARG A O 1
ATOM 635 N N . LYS A 1 83 ? -7.931 0.754 26.202 1.00 95.31 83 LYS A N 1
ATOM 636 C CA . LYS A 1 83 ? -8.680 1.380 27.303 1.00 95.31 83 LYS A CA 1
ATOM 637 C C . LYS A 1 83 ? -10.110 0.841 27.361 1.00 95.31 83 LYS A C 1
ATOM 639 O O . LYS A 1 83 ? -10.532 0.110 26.466 1.00 95.31 83 LYS A O 1
ATOM 644 N N . ASN A 1 84 ? -10.865 1.216 28.394 1.00 94.94 84 ASN A N 1
ATOM 645 C CA . ASN A 1 84 ? -12.311 1.011 28.388 1.00 94.94 84 ASN A CA 1
ATOM 646 C C . ASN A 1 84 ? -12.940 1.961 27.352 1.00 94.94 84 ASN A C 1
ATOM 648 O O . ASN A 1 84 ? -12.924 3.176 27.532 1.00 94.94 84 ASN A O 1
ATOM 652 N N . TRP A 1 85 ? -13.426 1.399 26.245 1.00 95.12 85 TRP A N 1
ATOM 653 C CA . TRP A 1 85 ? -14.080 2.143 25.160 1.00 95.12 85 TRP A CA 1
ATOM 654 C C . TRP A 1 85 ? -15.597 2.227 25.312 1.00 95.12 85 TRP A C 1
ATOM 656 O O . TRP A 1 85 ? -16.240 3.069 24.691 1.00 95.12 85 TRP A O 1
ATOM 666 N N . TRP A 1 86 ? -16.175 1.345 26.123 1.00 93.19 86 TRP A N 1
ATOM 667 C CA . TRP A 1 86 ? -17.612 1.215 26.244 1.00 93.19 86 TRP A CA 1
ATOM 668 C C . TRP A 1 86 ? -18.001 0.700 27.622 1.00 93.19 86 TRP A C 1
ATOM 670 O O . TRP A 1 86 ? -17.418 -0.252 28.141 1.00 93.19 86 TRP A O 1
ATOM 680 N N . THR A 1 87 ? -19.038 1.309 28.188 1.00 90.62 87 THR A N 1
ATOM 681 C CA . THR A 1 87 ? -19.702 0.844 29.404 1.00 90.62 87 THR A CA 1
ATOM 682 C C . THR A 1 87 ? -21.209 0.905 29.177 1.00 90.62 87 THR A C 1
ATOM 684 O O . THR A 1 87 ? -21.725 1.910 28.6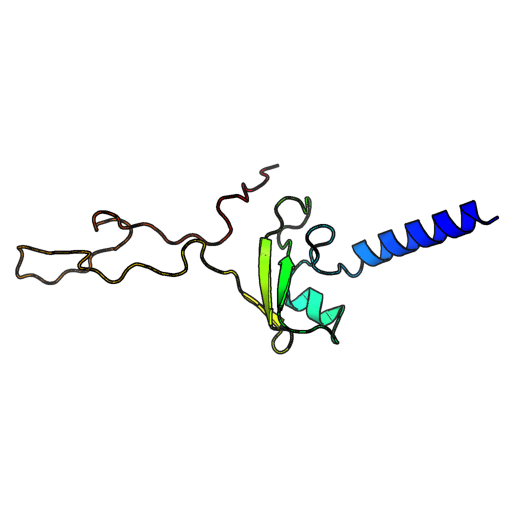95 1.00 90.62 87 THR A O 1
ATOM 687 N N . SER A 1 88 ? -21.926 -0.162 29.533 1.00 88.50 88 SER A N 1
ATOM 688 C CA . SER A 1 88 ? -23.385 -0.244 29.414 1.00 88.50 88 SER A CA 1
ATOM 689 C C . SER A 1 88 ? -24.020 -0.384 30.792 1.00 88.50 88 SER A C 1
ATOM 691 O O . SER A 1 88 ? -23.537 -1.143 31.628 1.00 88.50 88 SER A O 1
ATOM 693 N N . LYS A 1 89 ? -25.135 0.321 31.017 1.00 84.50 89 LYS A N 1
ATOM 694 C CA . LYS A 1 89 ? -25.983 0.146 32.211 1.00 84.50 89 LYS A CA 1
ATOM 695 C C . LYS A 1 89 ? -26.979 -1.012 32.065 1.00 84.50 89 LYS A C 1
ATOM 697 O O . LYS A 1 89 ? -27.610 -1.407 33.041 1.00 84.50 89 LYS A O 1
ATOM 702 N N . SER A 1 90 ? -27.150 -1.536 30.851 1.00 85.94 90 SER A N 1
ATOM 703 C CA . SER A 1 90 ? -28.058 -2.647 30.567 1.00 85.94 90 SER A CA 1
ATOM 704 C C . SER A 1 90 ? -27.392 -3.988 30.864 1.00 85.94 90 SER A C 1
ATOM 706 O O . SER A 1 90 ? -26.235 -4.198 30.503 1.00 85.94 90 SER A O 1
ATOM 708 N N . LYS A 1 91 ? -28.149 -4.923 31.453 1.00 80.94 91 LYS A N 1
ATOM 709 C CA . LYS A 1 91 ? -27.718 -6.321 31.631 1.00 80.94 91 LYS A CA 1
ATOM 710 C C . LYS A 1 91 ? -27.754 -7.127 30.324 1.00 80.94 91 LYS A C 1
ATOM 712 O O . LYS A 1 91 ? -27.180 -8.210 30.268 1.00 80.94 91 LYS A O 1
ATOM 717 N N . ALA A 1 92 ? -28.433 -6.626 29.288 1.00 84.81 92 ALA A N 1
ATOM 718 C CA . ALA A 1 92 ? -28.510 -7.294 27.995 1.00 84.81 92 ALA A CA 1
ATOM 719 C C . ALA A 1 92 ? -27.217 -7.073 27.201 1.00 84.81 92 ALA A C 1
ATOM 721 O O . ALA A 1 92 ? -26.850 -5.934 26.907 1.00 84.81 92 ALA A O 1
ATOM 722 N N . GLN A 1 93 ? -26.558 -8.168 26.824 1.00 82.75 93 GLN A N 1
ATOM 723 C CA . GLN A 1 93 ? -25.415 -8.139 25.917 1.00 82.75 93 GLN A CA 1
ATOM 724 C C . GLN A 1 93 ? -25.918 -7.934 24.485 1.00 82.75 93 GLN A C 1
ATOM 726 O O . GLN A 1 93 ? -26.774 -8.678 24.009 1.00 82.75 93 GLN A O 1
ATOM 731 N N . LYS A 1 94 ? -25.408 -6.904 23.809 1.00 90.25 94 LYS A N 1
ATOM 732 C CA . LYS A 1 94 ? -25.697 -6.603 22.401 1.00 90.25 94 LYS A CA 1
ATOM 733 C C . LYS A 1 94 ? -24.391 -6.306 21.676 1.00 90.25 94 LYS A C 1
ATOM 735 O O . LYS A 1 94 ? -23.437 -5.840 22.299 1.00 90.25 94 LYS A O 1
ATOM 740 N N . HIS A 1 95 ? -24.364 -6.541 20.367 1.00 93.88 95 HIS A N 1
ATOM 741 C CA . HIS A 1 95 ? -23.272 -6.061 19.526 1.00 93.88 95 HIS A CA 1
ATOM 742 C C . HIS A 1 95 ? -23.251 -4.528 19.535 1.00 93.88 95 HIS A C 1
ATOM 744 O O . HIS A 1 95 ? -24.295 -3.891 19.401 1.00 93.88 95 HIS A O 1
ATOM 750 N N . VAL A 1 96 ? -22.064 -3.950 19.720 1.00 93.44 96 VAL A N 1
ATOM 751 C CA . VAL A 1 96 ? -21.835 -2.502 19.725 1.00 93.44 96 VAL A CA 1
ATOM 752 C C . VAL A 1 96 ? -20.688 -2.217 18.768 1.00 93.44 96 VAL A C 1
ATOM 754 O O . VAL A 1 96 ? -19.578 -2.712 18.967 1.00 93.44 96 VAL A O 1
ATOM 757 N N . TRP A 1 97 ? -20.958 -1.438 17.725 1.00 95.62 97 TRP A N 1
ATOM 758 C CA . TRP A 1 97 ? -19.968 -1.094 16.712 1.00 95.62 97 TRP A CA 1
ATOM 759 C C . TRP A 1 97 ? -19.026 -0.006 17.223 1.00 95.62 97 TRP A C 1
ATOM 761 O O . TRP A 1 97 ? -19.467 1.054 17.665 1.00 95.62 97 TRP A O 1
ATOM 771 N N . PHE A 1 98 ? -17.718 -0.259 17.142 1.00 96.25 98 PHE A N 1
ATOM 772 C CA . PHE A 1 98 ? -16.690 0.685 17.584 1.00 96.25 98 PHE A CA 1
ATOM 773 C C . PHE A 1 98 ? -16.816 2.040 16.876 1.00 96.25 98 PHE A C 1
ATOM 775 O O . PHE A 1 98 ? -16.975 3.053 17.546 1.00 96.25 98 PHE A O 1
ATOM 782 N N . GLY A 1 99 ? -16.804 2.050 15.540 1.00 95.81 99 GLY A N 1
ATOM 783 C CA . GLY A 1 99 ? -16.770 3.275 14.732 1.00 95.81 99 GLY A CA 1
ATOM 784 C C . GLY A 1 99 ? -18.070 4.073 14.653 1.00 95.81 99 GLY A C 1
ATOM 785 O O . GLY A 1 99 ? -18.053 5.192 14.150 1.00 95.81 99 GLY A O 1
ATOM 786 N N . GLU A 1 100 ? -19.178 3.518 15.145 1.00 95.44 100 GLU A N 1
ATOM 787 C CA . GLU A 1 100 ? -20.509 4.127 15.023 1.00 95.44 100 GLU A CA 1
ATOM 788 C C . GLU A 1 100 ? -21.137 4.450 16.380 1.00 95.44 100 GLU A C 1
ATOM 790 O O . GLU A 1 100 ? -21.874 5.422 16.510 1.00 95.44 100 GLU A O 1
ATOM 795 N N . SER A 1 101 ? -20.890 3.615 17.395 1.00 94.06 101 SER A N 1
ATOM 796 C CA . SER A 1 101 ? -21.632 3.656 18.660 1.00 94.06 101 SER A CA 1
ATOM 797 C C . SER A 1 101 ? -20.775 4.005 19.879 1.00 94.06 101 SER A C 1
ATOM 799 O O . SER A 1 101 ? -21.321 4.425 20.898 1.00 94.06 101 SER A O 1
ATOM 801 N N . MET A 1 102 ? -19.451 3.818 19.824 1.00 95.25 102 MET A N 1
ATOM 802 C CA . MET A 1 102 ? -18.565 4.096 20.960 1.00 95.25 102 MET A CA 1
ATOM 803 C C . MET A 1 102 ? -18.005 5.518 20.890 1.00 95.25 102 MET A C 1
ATOM 805 O O . MET A 1 102 ? -17.536 5.964 19.845 1.00 95.25 102 MET A O 1
ATOM 809 N N . ASN A 1 103 ? -17.989 6.226 22.022 1.00 93.00 103 ASN A N 1
ATOM 810 C CA . ASN A 1 103 ? -17.413 7.568 22.070 1.00 93.00 103 ASN A CA 1
ATOM 811 C C . ASN A 1 103 ? -15.901 7.533 21.778 1.00 93.00 103 ASN A C 1
ATOM 813 O O . ASN A 1 103 ? -15.145 6.803 22.426 1.00 93.00 103 ASN A O 1
ATOM 817 N N . GLY A 1 104 ? -15.464 8.347 20.817 1.00 92.94 104 GLY A N 1
ATOM 818 C CA . GLY A 1 104 ? -14.088 8.357 20.315 1.00 92.94 104 GLY A CA 1
ATOM 819 C C . GLY A 1 104 ? -13.728 7.174 19.410 1.00 92.94 104 GLY A C 1
ATOM 820 O O . GLY A 1 104 ? -12.555 7.025 19.066 1.00 92.94 104 GLY A O 1
ATOM 821 N N . GLY A 1 105 ? -14.694 6.323 19.056 1.00 95.50 105 GLY A N 1
ATOM 822 C CA . GLY A 1 105 ? -14.520 5.320 18.016 1.00 95.50 105 GLY A CA 1
ATOM 823 C C . GLY A 1 105 ? -14.494 5.940 16.619 1.00 95.50 105 GLY A C 1
ATOM 824 O O . GLY A 1 105 ? -14.928 7.073 16.416 1.00 95.50 105 GLY A O 1
ATOM 825 N N . PHE A 1 106 ? -13.942 5.206 15.656 1.00 95.12 106 PHE A N 1
ATOM 826 C CA . PHE A 1 106 ? -13.816 5.638 14.262 1.00 95.12 106 PHE A CA 1
ATOM 827 C C . PHE A 1 106 ? -13.821 4.435 13.308 1.00 95.12 106 PHE A C 1
ATOM 829 O O . PHE A 1 106 ? -13.558 3.303 13.721 1.00 95.12 106 PHE A O 1
ATOM 836 N N . HIS A 1 107 ? -14.115 4.679 12.030 1.00 94.94 107 HIS A N 1
ATOM 837 C CA . HIS A 1 107 ? -13.969 3.681 10.968 1.00 94.94 107 HIS A CA 1
ATOM 838 C C . HIS A 1 107 ? -12.504 3.558 10.551 1.00 94.94 107 HIS A C 1
ATOM 840 O O . HIS A 1 107 ? -11.790 4.557 10.473 1.00 94.94 107 HIS A O 1
ATOM 846 N N . PHE A 1 108 ? -12.049 2.342 10.261 1.00 93.50 108 PHE A N 1
ATOM 847 C CA . PHE A 1 108 ? -10.691 2.142 9.763 1.00 93.50 108 PHE A CA 1
ATOM 848 C C . PHE A 1 108 ? -10.576 2.606 8.314 1.00 93.50 108 PHE A C 1
ATOM 850 O O . PHE A 1 108 ? -11.397 2.246 7.474 1.00 93.50 108 PHE A O 1
ATOM 857 N N . SER A 1 109 ? -9.523 3.363 8.029 1.00 92.88 109 SER A N 1
ATOM 858 C CA . SER A 1 109 ? -9.123 3.764 6.686 1.00 92.88 109 SER A CA 1
ATOM 859 C C . SER A 1 109 ? -7.794 3.116 6.308 1.00 92.88 109 SER A C 1
ATOM 861 O O . SER A 1 109 ? -6.982 2.752 7.167 1.00 92.88 109 SER A O 1
ATOM 863 N N . TYR A 1 110 ? -7.577 2.990 5.006 1.00 89.56 110 TYR A N 1
ATOM 864 C CA . TYR A 1 110 ? -6.352 2.496 4.390 1.00 89.56 110 TYR A CA 1
ATOM 865 C C . TYR A 1 110 ? -5.910 3.550 3.369 1.00 89.56 110 TYR A C 1
ATOM 867 O O . TYR A 1 110 ? -6.772 4.173 2.756 1.00 89.56 110 TYR A O 1
ATOM 875 N N . ALA A 1 111 ? -4.596 3.737 3.215 1.00 69.81 111 ALA A N 1
ATOM 876 C CA . ALA A 1 111 ? -3.932 4.884 2.572 1.00 69.81 111 ALA A CA 1
ATOM 877 C C . ALA A 1 111 ? -3.735 6.109 3.488 1.00 69.81 111 ALA A C 1
ATOM 879 O O . ALA A 1 111 ? -4.469 6.335 4.453 1.00 69.81 111 ALA A O 1
ATOM 880 N N . ASP A 1 112 ? -2.648 6.842 3.247 1.00 67.75 112 ASP A N 1
ATOM 881 C CA . ASP A 1 112 ? -2.262 8.003 4.047 1.00 67.75 112 ASP A CA 1
ATOM 882 C C . ASP A 1 112 ? -3.268 9.144 3.836 1.00 67.75 112 ASP A C 1
ATOM 884 O O . ASP A 1 112 ? -3.679 9.409 2.709 1.00 67.75 112 ASP A O 1
ATOM 888 N N . GLY A 1 113 ? -3.646 9.850 4.906 1.00 54.16 113 GLY A N 1
ATOM 889 C CA . GLY A 1 113 ? -4.590 10.976 4.835 1.00 54.16 113 GLY A CA 1
ATOM 890 C C . GLY A 1 113 ? -4.070 12.166 4.013 1.00 54.16 113 GLY A C 1
ATOM 891 O O . GLY A 1 113 ? -4.805 13.122 3.788 1.00 54.16 113 GLY A O 1
ATOM 892 N N . SER A 1 114 ? -2.809 12.108 3.572 1.00 51.91 114 SER A N 1
ATOM 893 C CA . SER A 1 114 ? -2.176 13.052 2.649 1.00 51.91 114 SER A CA 1
ATOM 894 C C . SER A 1 114 ? -2.440 12.752 1.165 1.00 51.91 114 SER A C 1
ATOM 896 O O . SER A 1 114 ? -2.166 13.601 0.318 1.00 51.91 114 SER A O 1
ATOM 898 N N . GLN A 1 115 ? -2.965 11.569 0.833 1.00 50.12 115 GLN A N 1
ATOM 899 C CA . GLN A 1 115 ? -3.245 11.152 -0.539 1.00 50.12 115 GLN A CA 1
ATOM 900 C C . GLN A 1 115 ? -4.726 11.380 -0.842 1.00 50.12 115 GLN A C 1
ATOM 902 O O . GLN A 1 115 ? -5.570 10.505 -0.669 1.00 50.12 115 GLN A O 1
ATOM 907 N N . THR A 1 116 ? -5.064 12.601 -1.256 1.00 43.34 116 THR A N 1
ATOM 908 C CA . THR A 1 116 ? -6.364 12.870 -1.876 1.00 43.34 116 THR A CA 1
ATOM 909 C C . THR A 1 116 ? -6.440 12.112 -3.203 1.00 43.34 116 THR A C 1
ATOM 911 O O . THR A 1 116 ? -5.524 12.280 -4.014 1.00 43.34 116 THR A O 1
ATOM 914 N N . PRO A 1 117 ? -7.503 11.332 -3.472 1.00 45.12 117 PRO A N 1
ATOM 915 C CA . PRO A 1 117 ? -7.716 10.755 -4.792 1.00 45.12 117 PRO A CA 1
ATOM 916 C C . PRO A 1 117 ? -7.747 11.889 -5.815 1.00 45.12 117 PRO A C 1
ATOM 918 O O . PRO A 1 117 ? -8.520 12.842 -5.666 1.00 45.12 117 PRO A O 1
ATOM 921 N N . SER A 1 118 ? -6.892 11.817 -6.833 1.00 41.72 118 SER A N 1
ATOM 922 C CA . SER A 1 118 ? -6.974 12.742 -7.959 1.00 41.72 118 SER A CA 1
ATOM 923 C C . SER A 1 118 ? -8.173 12.317 -8.798 1.00 41.72 118 SER A C 1
ATOM 925 O O . SER A 1 118 ? -8.066 11.472 -9.676 1.00 41.72 118 SER A O 1
ATOM 927 N N . THR A 1 119 ? -9.351 12.848 -8.476 1.00 36.06 119 THR A N 1
ATOM 928 C CA . THR A 1 119 ? -10.542 12.666 -9.313 1.00 36.06 119 THR A CA 1
ATOM 929 C C . THR A 1 119 ? -10.331 13.463 -10.600 1.00 36.06 119 THR A C 1
ATOM 931 O O . THR A 1 119 ? -10.295 14.694 -10.563 1.00 36.06 119 THR A O 1
ATOM 934 N N . THR A 1 120 ? -10.158 12.792 -11.736 1.00 34.31 120 THR A N 1
ATOM 935 C CA . THR A 1 120 ? -10.334 13.374 -13.075 1.00 34.31 120 THR A CA 1
ATOM 936 C C . THR A 1 120 ? -11.008 12.348 -13.965 1.00 34.31 120 THR A C 1
ATOM 938 O O . THR A 1 120 ? -10.567 11.179 -13.936 1.00 34.31 120 THR A O 1
#

Organism: Culex pipiens (NCBI:txid7175)

Secondary structure (DSSP, 8-state):
-HHHHHHHHHHHHHHHHHHS--SSSSS-BS-HHHHHHH-TTPPSEEEEE-SS-S-GGG-EEEEEETTTTEEEPPBSS-----S-----S-SS-----HHHHSTT-----BS-TT------

pLDDT: mean 90.46, std 13.36, range [34.31, 98.69]

InterPro domains:
  IPR000885 Fibrillar collagen, C-terminal [PF01410] (1-118)
  IPR000885 Fibrillar collagen, C-terminal [PS51461] (2-120)
  IPR000885 Fibrillar collagen, C-terminal [SM00038] (1-120)

Sequence (120 aa):
DVEVDATLKSIHGQIEDIRSPDGSRKNPARSCRDLKLCHPEWKSGDYWVDPNLGSAADAIKVFCNMETGETCVKPSTPKIPRKNWWTSKSKAQKHVWFGESMNGGFHFSYADGSQTPSTT

Radius of gyration: 21.89 Å; chains: 1; bounding box: 57×30×63 Å